Protein AF-A0A8J3DWW0-F1 (afdb_monomer_lite)

Sequence (65 aa):
MTGYTQVWTAIDFEADGKQGDWLRVPHSTDLSGYGVIPIPIVCIKNGEGPTALFVGGSHGDEYEG

pLDDT: mean 95.53, std 9.44, range [47.41, 98.75]

Organism: NCBI:txid1607949

Structure (mmCIF, N/CA/C/O backbone):
data_AF-A0A8J3DWW0-F1
#
_entry.id   AF-A0A8J3DWW0-F1
#
loop_
_atom_site.group_PDB
_atom_site.id
_atom_site.type_symbol
_atom_site.label_atom_id
_atom_site.label_alt_id
_atom_site.label_comp_id
_atom_site.label_asym_id
_atom_site.label_entity_id
_atom_site.label_seq_id
_atom_site.pdbx_PDB_ins_code
_atom_site.Cartn_x
_atom_site.Cartn_y
_atom_site.Cartn_z
_atom_site.occupancy
_atom_site.B_iso_or_equiv
_atom_site.auth_seq_id
_atom_site.auth_comp_id
_atom_site.auth_asym_id
_atom_site.auth_atom_id
_atom_site.pdbx_PDB_model_num
ATOM 1 N N . MET A 1 1 ? 16.523 17.962 -1.123 1.00 47.41 1 MET A N 1
ATOM 2 C CA . MET A 1 1 ? 15.305 17.165 -1.372 1.00 47.41 1 MET A CA 1
ATOM 3 C C . MET A 1 1 ? 14.574 17.043 -0.054 1.00 47.41 1 MET A C 1
ATOM 5 O O . MET A 1 1 ? 15.198 16.668 0.928 1.00 47.41 1 MET A O 1
ATOM 9 N N . THR A 1 2 ? 13.319 17.472 0.006 1.00 51.12 2 THR A N 1
ATOM 10 C CA . THR A 1 2 ? 12.481 17.383 1.211 1.00 51.12 2 THR A CA 1
ATOM 11 C C . THR A 1 2 ? 12.307 15.916 1.610 1.00 51.12 2 THR A C 1
ATOM 13 O O . THR A 1 2 ? 12.052 15.091 0.739 1.00 51.12 2 THR A O 1
ATOM 16 N N . GLY A 1 3 ? 12.481 15.588 2.893 1.00 65.88 3 GLY A N 1
ATOM 17 C CA . GLY A 1 3 ? 12.568 14.218 3.426 1.00 65.88 3 GLY A CA 1
ATOM 18 C C . GLY A 1 3 ? 11.257 13.422 3.466 1.00 65.88 3 GLY A C 1
ATOM 19 O O . GLY A 1 3 ? 10.978 12.782 4.472 1.00 65.88 3 GLY A O 1
ATOM 20 N N . TYR A 1 4 ? 10.453 13.472 2.405 1.00 81.50 4 TYR A N 1
ATOM 21 C CA . TYR A 1 4 ? 9.211 12.710 2.268 1.00 81.50 4 TYR A CA 1
ATOM 22 C C . TYR A 1 4 ? 9.381 11.557 1.275 1.00 81.50 4 TYR A C 1
ATOM 24 O O . TYR A 1 4 ? 10.187 11.628 0.346 1.00 81.50 4 TYR A O 1
ATOM 32 N N . THR A 1 5 ? 8.611 10.490 1.486 1.00 93.56 5 THR A N 1
ATOM 33 C CA . THR A 1 5 ? 8.545 9.340 0.578 1.00 93.56 5 THR A CA 1
ATOM 34 C C . THR A 1 5 ? 8.008 9.741 -0.803 1.00 93.56 5 THR A C 1
ATOM 36 O O . THR A 1 5 ? 7.172 10.636 -0.912 1.00 93.56 5 THR A O 1
ATOM 39 N N . GLN A 1 6 ? 8.474 9.068 -1.861 1.00 95.25 6 GLN A N 1
ATOM 40 C CA . GLN A 1 6 ? 7.888 9.174 -3.207 1.00 95.25 6 GLN A CA 1
ATOM 41 C C . GLN A 1 6 ? 6.684 8.235 -3.401 1.00 95.25 6 GLN A C 1
ATOM 43 O O . GLN A 1 6 ? 5.991 8.327 -4.414 1.00 95.25 6 GLN A O 1
ATOM 48 N N . VAL A 1 7 ? 6.452 7.319 -2.457 1.00 96.69 7 VAL A N 1
ATOM 49 C CA . VAL A 1 7 ? 5.316 6.393 -2.474 1.00 96.69 7 VAL A CA 1
ATOM 50 C C . VAL A 1 7 ? 4.044 7.151 -2.117 1.00 96.69 7 VAL A C 1
ATOM 52 O O . VAL A 1 7 ? 4.022 7.887 -1.132 1.00 96.69 7 VAL A O 1
ATOM 55 N N . TRP A 1 8 ? 2.980 6.954 -2.891 1.00 96.88 8 TRP A N 1
ATOM 56 C CA . TRP A 1 8 ? 1.711 7.656 -2.689 1.00 96.88 8 TRP A CA 1
ATOM 57 C C . TRP A 1 8 ? 0.502 6.738 -2.877 1.00 96.88 8 TRP A C 1
ATOM 59 O O . TRP A 1 8 ? 0.584 5.690 -3.516 1.00 96.88 8 TRP A O 1
ATOM 69 N N . THR A 1 9 ? -0.638 7.128 -2.312 1.00 97.94 9 THR A N 1
ATOM 70 C CA . THR A 1 9 ? -1.907 6.398 -2.415 1.00 97.94 9 THR A CA 1
ATOM 71 C C . THR A 1 9 ? -3.086 7.364 -2.427 1.00 97.94 9 THR A C 1
ATOM 73 O O . THR A 1 9 ? -2.948 8.495 -1.964 1.00 97.94 9 THR A O 1
ATOM 76 N N . ALA A 1 10 ? -4.223 6.927 -2.973 1.00 97.31 10 ALA A N 1
ATOM 77 C CA . ALA A 1 10 ? -5.485 7.658 -2.896 1.00 97.31 10 ALA A CA 1
ATOM 78 C C . ALA A 1 10 ? -6.337 7.254 -1.676 1.00 97.31 10 ALA A C 1
ATOM 80 O O . ALA A 1 10 ? -7.412 7.819 -1.494 1.00 97.31 10 ALA A O 1
ATOM 81 N N . ILE A 1 11 ? -5.881 6.293 -0.858 1.00 98.12 11 ILE A N 1
ATOM 82 C CA . ILE A 1 11 ? -6.550 5.917 0.395 1.00 98.12 11 ILE A CA 1
ATOM 83 C C . ILE A 1 11 ? -6.604 7.126 1.334 1.00 98.12 11 ILE A C 1
ATOM 85 O O . ILE A 1 11 ? -5.568 7.692 1.686 1.00 98.12 11 ILE A O 1
ATOM 89 N N . ASP A 1 12 ? -7.810 7.468 1.781 1.00 98.06 12 ASP A N 1
ATOM 90 C CA . ASP 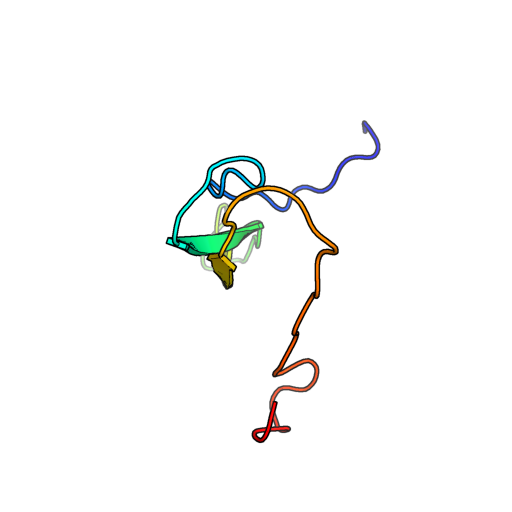A 1 12 ? -8.030 8.382 2.897 1.00 98.06 12 ASP A CA 1
ATOM 91 C C . ASP A 1 12 ? -8.081 7.568 4.195 1.00 98.06 12 ASP A C 1
ATOM 93 O O . ASP A 1 12 ? -9.078 6.911 4.488 1.00 98.06 12 ASP A O 1
ATOM 97 N N . PHE A 1 13 ? -7.004 7.588 4.978 1.00 97.50 13 PHE A N 1
ATOM 98 C CA . PHE A 1 13 ? -6.918 6.815 6.222 1.00 97.50 13 PHE A CA 1
ATOM 99 C C . PHE A 1 13 ? -7.878 7.299 7.321 1.00 97.50 13 PHE A C 1
ATOM 101 O O . PHE A 1 13 ? -8.066 6.591 8.311 1.00 97.50 13 PHE A O 1
ATOM 108 N N . GLU A 1 14 ? -8.497 8.472 7.160 1.00 97.88 14 GLU A N 1
ATOM 109 C CA . GLU A 1 14 ? -9.419 9.022 8.149 1.00 97.88 14 GLU A CA 1
ATOM 110 C C . GLU A 1 14 ? -10.892 8.736 7.855 1.00 97.88 14 GLU A C 1
ATOM 112 O O . GLU A 1 14 ? -11.708 8.828 8.778 1.00 97.88 14 GLU A O 1
ATOM 117 N N . ALA A 1 15 ? -11.237 8.350 6.626 1.00 98.19 15 ALA A N 1
ATOM 118 C CA . ALA A 1 15 ? -12.612 8.061 6.240 1.00 98.19 15 ALA A CA 1
ATOM 119 C C . ALA A 1 15 ? -13.101 6.706 6.779 1.00 98.19 15 ALA A C 1
ATOM 121 O O . ALA A 1 15 ? -12.460 5.670 6.587 1.00 98.19 15 ALA A O 1
ATOM 122 N N . ASP A 1 16 ? -14.284 6.710 7.401 1.00 98.56 16 ASP A N 1
ATOM 123 C CA . ASP A 1 16 ? -15.002 5.486 7.763 1.00 98.56 16 ASP A CA 1
ATOM 124 C C . ASP A 1 16 ? -15.408 4.682 6.516 1.00 98.56 16 ASP A C 1
ATOM 126 O O . ASP A 1 16 ? -15.681 5.220 5.440 1.00 98.56 16 ASP A O 1
ATOM 130 N N . GLY A 1 17 ? -15.500 3.364 6.681 1.00 98.56 17 GLY A N 1
ATOM 131 C CA . GLY A 1 17 ? -15.846 2.410 5.636 1.00 98.56 17 GLY A CA 1
ATOM 132 C C . GLY A 1 17 ? -14.674 1.519 5.231 1.00 98.56 17 GLY A C 1
ATOM 133 O O . GLY A 1 17 ? -13.718 1.324 5.980 1.00 98.56 17 GLY A O 1
ATOM 134 N N . LYS A 1 18 ? -14.780 0.926 4.038 1.00 98.62 18 LYS A N 1
ATOM 135 C CA . LYS A 1 18 ? -13.770 0.040 3.445 1.00 98.62 18 LYS A CA 1
ATOM 136 C C . LYS A 1 18 ? -13.266 0.644 2.141 1.00 98.62 18 LYS A C 1
ATOM 138 O O . LYS A 1 18 ? -14.051 0.854 1.221 1.00 98.62 18 LYS A O 1
ATOM 143 N N . GLN A 1 19 ? -11.959 0.842 2.045 1.00 98.75 19 GLN A N 1
ATOM 144 C CA . GLN A 1 19 ? -11.279 1.326 0.847 1.00 98.75 19 GLN A CA 1
ATOM 145 C C . GLN A 1 19 ? -10.243 0.293 0.398 1.00 98.75 19 GLN A C 1
ATOM 147 O O . GLN A 1 19 ? -9.553 -0.294 1.230 1.00 98.75 19 GLN A O 1
ATOM 152 N N . GLY A 1 20 ? -10.139 0.054 -0.908 1.00 98.56 20 GLY A N 1
ATOM 153 C CA . GLY A 1 20 ? -9.115 -0.805 -1.504 1.00 98.56 20 GLY A CA 1
ATOM 154 C C . GLY A 1 20 ? -8.477 -0.100 -2.694 1.00 98.56 20 GLY A C 1
ATOM 155 O O . GLY A 1 20 ? -9.194 0.355 -3.582 1.00 98.56 20 GLY A O 1
ATOM 156 N N . ASP A 1 21 ? -7.152 0.017 -2.685 1.00 98.38 21 ASP A N 1
ATOM 157 C CA . ASP A 1 21 ? -6.355 0.679 -3.726 1.00 98.38 21 ASP A CA 1
ATOM 158 C C . ASP A 1 21 ? -4.896 0.173 -3.646 1.00 98.38 21 ASP A C 1
ATOM 160 O O . ASP A 1 21 ? -4.638 -0.937 -3.172 1.00 98.38 21 ASP A O 1
ATOM 164 N N . TRP A 1 22 ? -3.929 0.978 -4.094 1.00 98.44 22 TRP A N 1
ATOM 165 C CA . TRP A 1 22 ? -2.513 0.639 -4.148 1.00 98.44 22 TRP A CA 1
ATOM 166 C C . TRP A 1 22 ? -1.650 1.713 -3.484 1.00 98.44 22 TRP A C 1
ATOM 168 O O . TRP A 1 22 ? -1.851 2.912 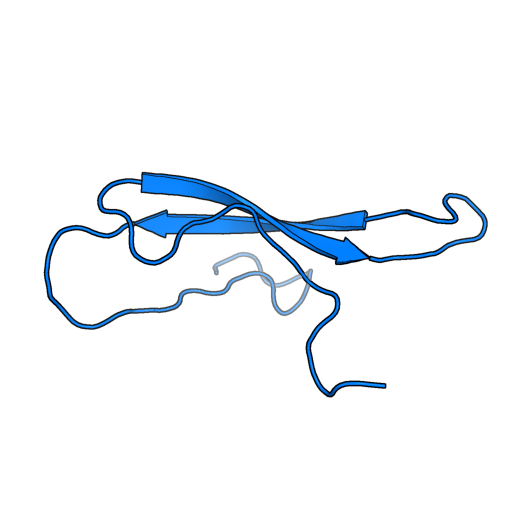-3.702 1.00 98.44 22 TRP A O 1
ATOM 178 N N . LEU A 1 23 ? -0.610 1.293 -2.765 1.00 98.25 23 LEU A N 1
ATOM 179 C CA . LEU A 1 23 ? 0.568 2.130 -2.556 1.00 98.25 23 LEU A CA 1
ATOM 180 C C . LEU A 1 23 ? 1.388 2.095 -3.848 1.00 98.25 23 LEU A C 1
ATOM 182 O O . LEU A 1 23 ? 1.865 1.046 -4.279 1.00 98.25 23 LEU A O 1
ATOM 186 N N . ARG A 1 24 ? 1.521 3.241 -4.504 1.00 98.25 24 ARG A N 1
ATOM 187 C CA . ARG A 1 24 ? 2.190 3.373 -5.798 1.00 98.25 24 ARG A CA 1
ATOM 188 C C . ARG A 1 24 ? 3.640 3.741 -5.560 1.00 98.25 24 ARG A C 1
ATOM 190 O O . ARG A 1 24 ? 3.925 4.857 -5.132 1.00 98.25 24 ARG A O 1
ATOM 197 N N . VAL A 1 25 ? 4.545 2.808 -5.837 1.00 98.19 25 VAL A N 1
ATOM 198 C CA . VAL A 1 25 ? 5.991 3.031 -5.757 1.00 98.19 25 VAL A CA 1
ATOM 199 C C . VAL A 1 25 ? 6.496 3.443 -7.136 1.00 98.19 25 VAL A C 1
ATOM 201 O O . VAL A 1 25 ? 6.439 2.620 -8.052 1.00 98.19 25 VAL A O 1
ATOM 204 N N . PRO A 1 26 ? 6.989 4.679 -7.328 1.00 97.50 26 PRO A N 1
ATOM 205 C CA . PRO A 1 26 ? 7.612 5.061 -8.588 1.00 97.50 26 PRO A CA 1
ATOM 206 C C . PRO A 1 26 ? 8.811 4.160 -8.881 1.00 97.50 26 PRO A C 1
ATOM 208 O O . PRO A 1 26 ? 9.708 4.011 -8.052 1.00 97.50 26 PRO A O 1
ATOM 211 N N . HIS A 1 27 ? 8.821 3.552 -10.061 1.00 97.50 27 HIS A N 1
ATOM 212 C CA . HIS A 1 27 ? 9.849 2.611 -10.474 1.00 97.50 27 HIS A CA 1
ATOM 213 C C . HIS A 1 27 ? 10.217 2.856 -11.936 1.00 97.50 27 HIS A C 1
ATOM 215 O O . HIS A 1 27 ? 9.493 2.477 -12.855 1.00 97.50 27 HIS A O 1
ATOM 221 N N . SER A 1 28 ? 11.346 3.533 -12.131 1.00 97.94 28 SER A N 1
ATOM 222 C CA . SER A 1 28 ? 11.885 3.833 -13.454 1.00 97.94 28 SER A CA 1
ATOM 223 C C . SER A 1 28 ? 12.741 2.671 -13.947 1.00 97.94 28 SER A C 1
ATOM 225 O O . SER A 1 28 ? 13.621 2.196 -13.230 1.00 97.94 28 SER A O 1
ATOM 227 N N . THR A 1 29 ? 12.484 2.220 -15.169 1.00 97.88 29 THR A N 1
ATOM 228 C CA . THR A 1 29 ? 13.249 1.171 -15.858 1.00 97.88 29 THR A CA 1
ATOM 229 C C . THR A 1 29 ? 13.445 1.556 -17.319 1.00 97.88 29 THR A C 1
ATOM 231 O O . THR A 1 29 ? 12.713 2.404 -17.833 1.00 97.88 29 THR A O 1
ATOM 234 N N . ASP A 1 30 ? 14.354 0.878 -18.022 1.00 98.38 30 ASP A N 1
ATOM 235 C CA . ASP A 1 30 ? 14.531 1.052 -19.473 1.00 98.38 30 ASP A CA 1
ATOM 236 C C . ASP A 1 30 ? 13.231 0.800 -20.260 1.00 98.38 30 ASP A C 1
ATOM 238 O O . ASP A 1 30 ? 13.008 1.388 -21.316 1.00 98.38 30 ASP A O 1
ATOM 242 N N . LEU A 1 31 ? 12.347 -0.052 -19.726 1.00 97.75 31 LEU A N 1
ATOM 243 C CA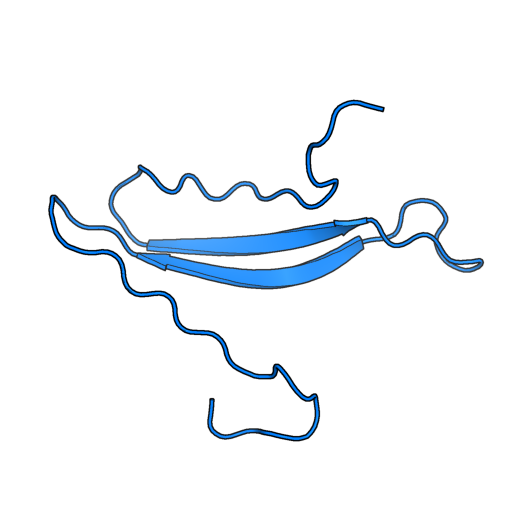 . LEU A 1 31 ? 11.053 -0.385 -20.324 1.00 97.75 31 LEU A CA 1
ATOM 244 C C . LEU A 1 31 ? 9.933 0.594 -19.929 1.00 97.75 31 LEU A C 1
ATOM 246 O O . LEU A 1 31 ? 8.891 0.625 -20.583 1.00 97.75 31 LEU A O 1
ATOM 250 N N . SER A 1 32 ? 10.107 1.377 -18.860 1.00 97.44 32 SER A N 1
ATOM 251 C CA . SER A 1 32 ? 9.100 2.320 -18.366 1.00 97.44 32 SER A CA 1
ATOM 252 C C . SER A 1 32 ? 9.731 3.439 -17.533 1.00 97.44 32 SER A C 1
ATOM 254 O O . SER A 1 32 ? 9.988 3.285 -16.338 1.00 97.44 32 SER A O 1
ATOM 256 N N . GLY A 1 33 ? 9.954 4.600 -18.159 1.00 97.38 33 GLY A N 1
ATOM 257 C CA . GLY A 1 33 ? 10.611 5.746 -17.517 1.00 97.38 33 GLY A CA 1
ATOM 258 C C . GLY A 1 33 ? 9.835 6.345 -16.334 1.00 97.38 33 GLY A C 1
ATOM 259 O O . GLY A 1 33 ? 10.451 6.847 -15.396 1.00 97.38 33 GLY A O 1
ATOM 260 N N . TYR A 1 34 ? 8.502 6.232 -16.345 1.00 97.06 34 TYR A N 1
ATOM 261 C CA . TYR A 1 34 ? 7.593 6.683 -15.278 1.00 97.06 34 TYR A CA 1
ATOM 262 C C . TYR A 1 34 ? 6.732 5.532 -14.740 1.00 97.06 34 TYR A C 1
ATOM 264 O O . TYR A 1 34 ? 5.552 5.710 -14.437 1.00 97.06 34 TYR A O 1
ATOM 272 N N . GLY A 1 35 ? 7.317 4.336 -14.675 1.00 97.94 35 GLY A N 1
ATOM 273 C CA . GLY A 1 35 ? 6.647 3.142 -14.181 1.00 97.94 35 GLY A CA 1
ATOM 274 C C . GLY A 1 35 ? 6.259 3.236 -12.706 1.00 97.94 35 GLY A C 1
ATOM 275 O O . GLY A 1 35 ? 6.753 4.071 -11.943 1.00 97.94 35 GLY A O 1
ATOM 276 N N . VAL A 1 36 ? 5.357 2.344 -12.305 1.00 98.06 36 VAL A N 1
ATOM 277 C CA . VAL A 1 36 ? 4.876 2.205 -10.929 1.00 98.06 36 VAL A CA 1
ATOM 278 C C . VAL A 1 36 ? 4.794 0.724 -10.584 1.00 98.06 36 VAL A C 1
ATOM 280 O O . VAL A 1 36 ? 4.240 -0.052 -11.360 1.00 98.06 36 VAL A O 1
ATOM 283 N N . ILE A 1 37 ? 5.292 0.347 -9.405 1.00 98.31 37 ILE A N 1
ATOM 284 C CA . ILE A 1 37 ? 4.982 -0.940 -8.774 1.00 98.31 37 ILE A CA 1
ATOM 285 C C . ILE A 1 37 ? 3.776 -0.718 -7.845 1.00 98.31 37 ILE A C 1
ATOM 287 O O . ILE A 1 37 ? 3.890 0.057 -6.888 1.00 98.31 37 ILE A O 1
ATOM 291 N N . PRO A 1 38 ? 2.613 -1.334 -8.120 1.00 98.25 38 PRO A N 1
ATOM 292 C CA . PRO A 1 38 ? 1.433 -1.197 -7.277 1.00 98.25 38 PRO A CA 1
ATOM 293 C C . PRO A 1 38 ? 1.464 -2.222 -6.130 1.00 98.25 38 PRO A C 1
ATOM 295 O O . PRO A 1 38 ? 1.340 -3.422 -6.362 1.00 98.25 38 PRO A O 1
ATOM 298 N N . ILE A 1 39 ? 1.607 -1.757 -4.885 1.00 98.50 39 ILE A N 1
ATOM 299 C CA . ILE A 1 39 ? 1.518 -2.604 -3.684 1.00 98.50 39 ILE A CA 1
ATOM 300 C C . ILE A 1 39 ? 0.069 -2.569 -3.174 1.00 98.50 39 ILE A C 1
ATOM 302 O O . ILE A 1 39 ? -0.412 -1.483 -2.843 1.00 98.50 39 ILE A O 1
ATOM 306 N N . PRO A 1 40 ? -0.657 -3.699 -3.125 1.00 98.44 40 PRO A N 1
ATOM 307 C CA . PRO A 1 40 ? -2.067 -3.709 -2.741 1.00 98.44 40 PRO A CA 1
ATOM 308 C C . PRO A 1 40 ? -2.257 -3.302 -1.279 1.00 98.44 40 PRO A C 1
ATOM 310 O O . PRO A 1 40 ? -1.508 -3.732 -0.404 1.00 98.44 40 PRO A O 1
ATOM 313 N N . ILE A 1 41 ? -3.288 -2.501 -1.009 1.00 98.62 41 ILE A N 1
ATOM 314 C CA . ILE A 1 41 ? -3.680 -2.109 0.346 1.00 98.62 41 ILE A CA 1
ATOM 315 C C . ILE A 1 41 ? -5.203 -2.067 0.480 1.00 98.62 41 ILE A C 1
ATOM 317 O O . ILE A 1 41 ? -5.923 -1.621 -0.415 1.00 98.62 41 ILE A O 1
ATOM 321 N N . VAL A 1 42 ? -5.694 -2.507 1.638 1.00 98.69 42 VAL A N 1
ATOM 322 C CA . VAL A 1 42 ? -7.082 -2.325 2.072 1.00 98.69 42 VAL A CA 1
ATOM 323 C C . VAL A 1 42 ? -7.069 -1.623 3.425 1.00 98.69 42 VAL A C 1
ATOM 325 O O . VAL A 1 42 ? -6.355 -2.044 4.331 1.00 98.69 42 VAL A O 1
ATOM 328 N N . CYS A 1 43 ? -7.868 -0.569 3.567 1.00 98.69 43 CYS A N 1
ATOM 329 C CA . CYS A 1 43 ? -8.085 0.135 4.828 1.00 98.69 43 CYS A CA 1
ATOM 330 C C . CYS A 1 43 ? -9.555 -0.003 5.234 1.00 98.69 43 CYS A C 1
ATOM 332 O O . CYS A 1 43 ? -10.452 0.172 4.405 1.00 98.69 43 CYS A O 1
ATOM 334 N N . ILE A 1 44 ? -9.799 -0.362 6.495 1.00 98.75 44 ILE A N 1
ATOM 335 C CA . ILE A 1 44 ? -11.140 -0.474 7.072 1.00 98.75 44 ILE A CA 1
ATOM 336 C C . ILE A 1 44 ? -11.152 0.332 8.366 1.00 98.75 44 ILE A C 1
ATOM 338 O O . ILE A 1 44 ? -10.381 0.030 9.276 1.00 98.75 44 ILE A O 1
ATOM 342 N N . LYS A 1 45 ? -12.036 1.327 8.446 1.00 98.69 45 LYS A N 1
ATOM 343 C CA . LYS A 1 45 ? -12.234 2.175 9.626 1.00 98.69 45 LYS A CA 1
ATOM 344 C C . LYS A 1 45 ? -13.721 2.247 9.968 1.00 98.69 45 LYS A C 1
ATOM 346 O O . LYS A 1 45 ? -14.564 2.248 9.073 1.00 98.69 45 LYS A O 1
ATOM 351 N N . ASN A 1 46 ? -14.047 2.244 11.256 1.00 98.44 46 ASN A N 1
ATOM 352 C CA . ASN A 1 46 ? -15.410 2.462 11.733 1.00 98.44 46 ASN A CA 1
ATOM 353 C C . ASN A 1 46 ? -15.376 3.043 13.151 1.00 98.44 46 ASN A C 1
ATOM 355 O O . ASN A 1 46 ? -15.293 2.291 14.125 1.00 98.44 46 ASN A O 1
ATOM 359 N N . GLY A 1 47 ? -15.439 4.370 13.253 1.00 97.75 47 GLY A N 1
ATOM 360 C CA . GLY A 1 47 ? -15.401 5.086 14.526 1.00 97.75 47 GLY A CA 1
ATOM 361 C C . GLY A 1 47 ? -14.007 5.131 15.163 1.00 97.75 47 GLY A C 1
ATOM 362 O O . GLY A 1 47 ? -12.986 5.110 14.475 1.00 97.75 47 GLY A O 1
ATOM 363 N N . GLU A 1 48 ? -13.968 5.226 16.494 1.00 97.75 48 GLU A N 1
ATOM 364 C CA . GLU A 1 48 ? -12.732 5.376 17.269 1.00 97.75 48 GLU A CA 1
ATOM 365 C C . GLU A 1 48 ? -12.253 4.048 17.868 1.00 97.75 48 GLU A C 1
ATOM 367 O O . GLU A 1 48 ? -13.033 3.254 18.396 1.00 97.75 48 GLU A O 1
ATOM 372 N N . GLY A 1 49 ? -10.942 3.821 17.825 1.00 97.75 49 GLY A N 1
ATOM 373 C CA . GLY A 1 49 ? -10.305 2.623 18.358 1.00 97.75 49 GLY A CA 1
ATOM 374 C C . GLY A 1 49 ? -8.830 2.537 17.958 1.00 97.75 49 GLY A C 1
ATOM 375 O O . GLY A 1 49 ? -8.329 3.414 17.252 1.00 97.75 49 GLY A O 1
ATOM 376 N N . PRO A 1 50 ? -8.107 1.503 18.415 1.00 98.44 50 PRO A N 1
ATOM 377 C CA . PRO A 1 50 ? -6.730 1.277 17.995 1.00 98.44 50 PRO A CA 1
ATOM 378 C C . PRO A 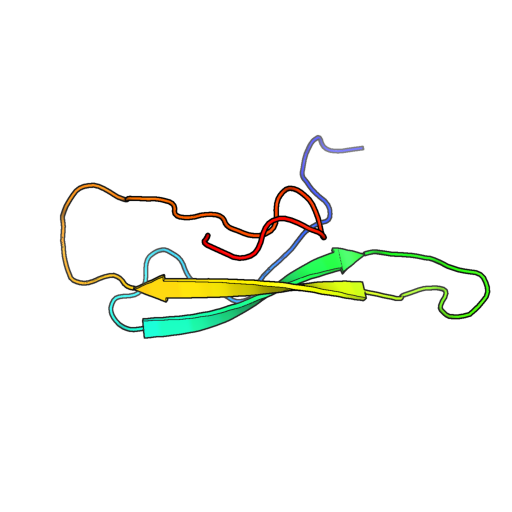1 50 ? -6.652 0.835 16.525 1.00 98.44 50 PRO A C 1
ATOM 380 O O . PRO A 1 50 ? -7.518 0.112 16.033 1.00 98.44 50 PRO A O 1
ATOM 383 N N . THR A 1 51 ? -5.559 1.198 15.854 1.00 98.50 51 THR A N 1
ATOM 384 C CA . THR A 1 51 ? -5.235 0.732 14.497 1.00 98.50 51 THR A CA 1
ATOM 385 C C . THR A 1 51 ? -4.341 -0.503 14.558 1.00 98.50 51 THR A C 1
ATOM 387 O O . THR A 1 51 ? -3.320 -0.498 15.245 1.00 98.50 51 THR A O 1
ATOM 390 N N . ALA A 1 52 ? -4.686 -1.541 13.795 1.00 98.31 52 ALA A N 1
ATOM 391 C CA . ALA A 1 52 ? -3.810 -2.678 13.526 1.00 98.31 52 ALA A CA 1
ATOM 392 C C . ALA A 1 52 ? -3.306 -2.621 12.077 1.00 98.31 52 ALA A C 1
ATOM 394 O O . ALA A 1 52 ? -4.070 -2.301 11.166 1.00 9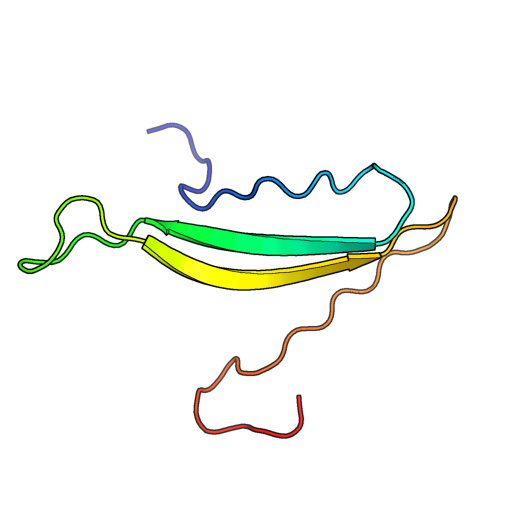8.31 52 ALA A O 1
ATOM 395 N N . LEU A 1 53 ? -2.030 -2.948 11.868 1.00 98.44 53 LEU A N 1
ATOM 396 C CA . LEU A 1 53 ? -1.420 -3.078 10.545 1.00 98.44 53 LEU A CA 1
ATOM 397 C C . LEU A 1 53 ? -1.075 -4.547 10.299 1.00 98.44 53 LEU A C 1
ATOM 399 O O . LEU A 1 53 ? -0.326 -5.143 11.070 1.00 98.44 53 LEU A O 1
ATOM 403 N N . PHE A 1 54 ? -1.601 -5.100 9.209 1.00 98.38 54 PHE A N 1
ATOM 404 C CA . PHE A 1 54 ? -1.293 -6.447 8.734 1.00 98.38 54 PHE A CA 1
ATOM 405 C C . PHE A 1 54 ? -0.475 -6.345 7.449 1.00 98.38 54 PHE A C 1
ATOM 407 O O . PHE A 1 54 ? -0.817 -5.563 6.561 1.00 98.38 54 PHE A O 1
ATOM 414 N N . VAL A 1 55 ? 0.606 -7.117 7.362 1.00 98.06 55 VAL A N 1
ATOM 415 C CA . VAL A 1 55 ? 1.503 -7.161 6.204 1.00 98.06 55 VAL A CA 1
ATOM 416 C C . VAL A 1 55 ? 1.836 -8.621 5.919 1.00 98.06 55 VAL A C 1
ATOM 418 O O . VAL A 1 55 ? 2.258 -9.333 6.828 1.00 98.06 55 VAL A O 1
ATOM 421 N N . GLY A 1 56 ? 1.667 -9.034 4.666 1.00 98.00 56 GLY A N 1
ATOM 422 C CA . GLY A 1 56 ? 2.051 -10.346 4.145 1.00 98.00 56 GLY A CA 1
ATOM 423 C C . GLY A 1 56 ? 2.980 -10.194 2.940 1.00 98.00 56 GLY A C 1
ATOM 424 O O . GLY A 1 56 ? 3.098 -9.101 2.379 1.00 98.00 56 GLY A O 1
ATOM 425 N N . GLY A 1 57 ? 3.669 -11.271 2.555 1.00 97.31 57 GLY A N 1
ATOM 426 C CA . GLY A 1 57 ? 4.567 -11.271 1.393 1.00 97.31 57 GLY A CA 1
ATOM 427 C C . GLY A 1 57 ? 5.811 -10.389 1.549 1.00 97.31 57 GLY A C 1
ATOM 428 O O . GLY A 1 57 ? 6.303 -9.841 0.563 1.00 97.31 57 GLY A O 1
ATOM 429 N N . SER A 1 58 ? 6.317 -10.222 2.779 1.00 97.06 58 SER A N 1
ATOM 430 C CA . SER A 1 58 ? 7.592 -9.518 3.017 1.00 97.06 58 SER A CA 1
ATOM 431 C C . SER A 1 58 ? 8.745 -10.210 2.283 1.00 97.06 58 SER A C 1
ATOM 433 O O . SER A 1 58 ? 9.604 -9.547 1.701 1.00 97.06 58 SER A O 1
ATOM 435 N N . HIS A 1 59 ? 8.712 -11.544 2.261 1.00 98.12 59 HIS A N 1
ATOM 436 C CA . HIS A 1 59 ? 9.440 -12.367 1.306 1.00 98.12 59 HIS A CA 1
ATOM 437 C C . HIS A 1 59 ? 8.458 -12.940 0.276 1.00 98.12 59 HIS A C 1
ATOM 439 O O . HIS A 1 59 ? 7.316 -13.263 0.599 1.00 98.12 59 HIS A O 1
ATOM 445 N N . GLY A 1 60 ? 8.895 -13.038 -0.983 1.00 97.75 60 GLY A N 1
ATOM 446 C CA . GLY A 1 60 ? 8.035 -13.435 -2.109 1.00 97.75 60 GLY A CA 1
ATOM 447 C C . GLY A 1 60 ? 7.675 -14.925 -2.156 1.00 97.75 60 GLY A C 1
ATOM 448 O O . GLY A 1 60 ? 6.910 -15.339 -3.025 1.00 97.75 60 GLY A O 1
ATOM 449 N N . ASP A 1 61 ? 8.244 -15.720 -1.257 1.00 98.00 61 ASP A N 1
ATOM 450 C CA . ASP A 1 61 ? 8.081 -17.166 -1.125 1.00 98.00 61 ASP A CA 1
ATOM 451 C C . ASP A 1 61 ? 7.422 -17.591 0.203 1.00 98.00 61 ASP A C 1
ATOM 453 O O . ASP A 1 61 ? 7.338 -18.783 0.489 1.00 98.00 61 ASP A O 1
ATOM 457 N N . GLU A 1 62 ? 6.905 -16.636 0.987 1.00 97.94 62 GLU A N 1
ATOM 458 C CA . GLU A 1 62 ? 6.121 -16.871 2.210 1.00 97.94 62 GLU A CA 1
ATOM 459 C C . GLU A 1 62 ? 4.629 -16.581 1.946 1.00 97.94 62 GLU A C 1
ATOM 461 O O . GLU A 1 62 ? 4.264 -15.450 1.619 1.00 97.94 62 GLU A O 1
ATOM 466 N N . T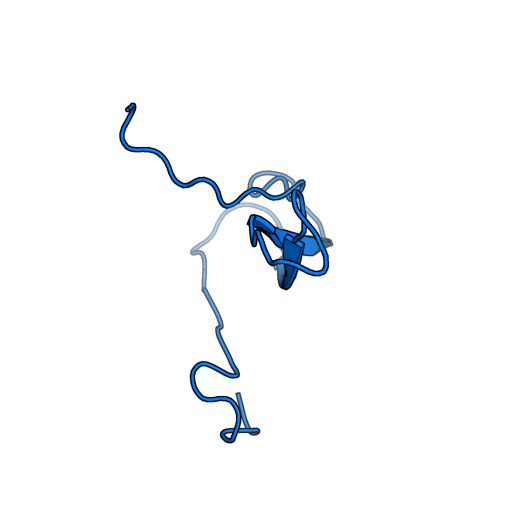YR A 1 63 ? 3.753 -17.587 2.071 1.00 97.50 63 TYR A N 1
ATOM 467 C CA . TYR A 1 63 ? 2.395 -17.548 1.494 1.00 97.50 63 TYR A CA 1
ATOM 468 C C . TYR A 1 63 ? 1.255 -17.438 2.512 1.00 97.50 63 TYR A C 1
ATOM 470 O O . TYR A 1 63 ? 0.121 -17.163 2.126 1.00 97.50 63 TYR A O 1
ATOM 478 N N . GLU A 1 64 ? 1.516 -17.719 3.786 1.00 97.88 64 GLU A N 1
ATOM 479 C CA . GLU A 1 64 ? 0.493 -17.806 4.832 1.00 97.88 64 GLU A CA 1
ATOM 480 C C . GLU A 1 64 ? -0.051 -16.442 5.279 1.00 97.88 64 GLU A C 1
ATOM 482 O O . GLU A 1 64 ? -1.156 -16.385 5.824 1.00 97.88 64 GLU A O 1
ATOM 487 N N . GLY A 1 65 ? 0.760 -15.390 5.116 1.00 88.38 65 GLY A N 1
ATOM 488 C CA . GLY A 1 65 ? 0.498 -14.028 5.596 1.00 88.38 65 GLY A CA 1
ATOM 489 C C . GLY A 1 65 ? -0.493 -13.220 4.769 1.00 88.38 65 GLY A C 1
ATOM 490 O O . GLY A 1 65 ? -0.721 -13.546 3.585 1.00 88.38 65 GLY A O 1
#

Foldseek 3Di:
DPPDAPWDDPDDLPDAAKDKFFRWHQDDDPVHRRDTDTHIDMHHDDDDDDDDDDDPPPDVPGDPD

Secondary structure (DSSP, 8-state):
--S--S-B----TTSSEEEEEEEEEE--BTTBTT-EEEEEEEEEE-SS---------SSTT----

Radius of gyration: 14.89 Å; chains: 1; bounding box: 31×35×39 Å